Protein AF-A0A7S1PZ18-F1 (afdb_monomer)

Structure (mmCIF, N/CA/C/O backbone):
data_AF-A0A7S1PZ18-F1
#
_entry.id   AF-A0A7S1PZ18-F1
#
loop_
_atom_site.group_PDB
_atom_site.id
_atom_site.type_symbol
_atom_site.label_atom_id
_atom_site.label_alt_id
_atom_site.label_comp_id
_atom_site.label_asym_id
_atom_site.label_entity_id
_atom_site.label_seq_id
_atom_site.pdbx_PDB_ins_code
_atom_site.Cartn_x
_atom_site.Cartn_y
_atom_site.Cartn_z
_atom_site.occupancy
_atom_site.B_iso_or_equiv
_atom_site.auth_seq_id
_atom_site.auth_comp_id
_atom_site.auth_asym_id
_atom_site.auth_atom_id
_atom_site.pdbx_PDB_model_num
ATOM 1 N N . GLY A 1 1 ? 1.152 -1.687 2.410 1.00 63.41 1 GLY A N 1
ATOM 2 C CA . GLY A 1 1 ? 1.480 -0.937 1.179 1.00 63.41 1 GLY A CA 1
ATOM 3 C C . GLY A 1 1 ? 2.962 -0.607 1.033 1.00 63.41 1 GLY A C 1
ATOM 4 O O . GLY A 1 1 ? 3.518 -0.802 -0.044 1.00 63.41 1 GLY A O 1
ATOM 5 N N . ALA A 1 2 ? 3.632 -0.135 2.093 1.00 71.19 2 ALA A N 1
ATOM 6 C CA . ALA A 1 2 ? 5.008 0.388 2.038 1.00 71.19 2 ALA A CA 1
ATOM 7 C C . ALA A 1 2 ? 6.060 -0.561 1.424 1.00 71.19 2 ALA A C 1
ATOM 9 O O . ALA A 1 2 ? 6.998 -0.109 0.772 1.00 71.19 2 ALA A O 1
ATOM 10 N N . GLY A 1 3 ? 5.902 -1.882 1.577 1.00 82.25 3 GLY A N 1
ATOM 11 C CA . GLY A 1 3 ? 6.829 -2.852 0.985 1.00 82.25 3 GLY A CA 1
ATOM 12 C C . GLY A 1 3 ? 6.871 -2.816 -0.549 1.00 82.25 3 GLY A C 1
ATOM 13 O O . GLY A 1 3 ? 7.947 -2.917 -1.129 1.00 82.25 3 GLY A O 1
ATOM 14 N N . LEU A 1 4 ? 5.731 -2.577 -1.209 1.00 90.50 4 LEU A N 1
ATOM 15 C CA . LEU A 1 4 ? 5.663 -2.462 -2.673 1.00 90.50 4 LEU A CA 1
ATOM 16 C C . LEU A 1 4 ? 6.394 -1.215 -3.187 1.00 90.50 4 LEU A C 1
ATOM 18 O O . LEU A 1 4 ? 6.998 -1.245 -4.260 1.00 90.50 4 LEU A O 1
ATOM 22 N N . TYR A 1 5 ? 6.375 -0.140 -2.398 1.00 92.00 5 TYR A N 1
ATOM 23 C CA . TYR A 1 5 ? 7.090 1.111 -2.660 1.00 92.00 5 TYR A CA 1
ATOM 24 C C . TYR A 1 5 ? 8.559 1.072 -2.201 1.00 92.00 5 TYR A C 1
ATOM 26 O O . TYR A 1 5 ? 9.186 2.117 -2.054 1.00 92.00 5 TYR A O 1
ATOM 34 N N . GLY A 1 6 ? 9.117 -0.115 -1.948 1.00 89.88 6 GLY A N 1
ATOM 35 C CA . GLY A 1 6 ? 10.520 -0.262 -1.564 1.00 89.88 6 GLY A CA 1
ATOM 36 C C . GLY A 1 6 ? 10.842 0.266 -0.167 1.00 89.88 6 GLY A C 1
ATOM 37 O O . GLY A 1 6 ? 11.969 0.659 0.098 1.00 89.88 6 GLY A O 1
ATOM 38 N N . GLY A 1 7 ? 9.854 0.302 0.732 1.00 89.44 7 GLY A N 1
ATOM 39 C CA . GLY A 1 7 ? 10.031 0.809 2.094 1.00 89.44 7 GLY A CA 1
ATOM 40 C C . GLY A 1 7 ? 10.006 2.335 2.209 1.00 89.44 7 GLY A C 1
ATOM 41 O O . GLY A 1 7 ? 10.416 2.860 3.239 1.00 89.44 7 GLY A O 1
ATOM 42 N N . ALA A 1 8 ? 9.528 3.049 1.184 1.00 90.12 8 ALA A N 1
ATOM 43 C CA . ALA A 1 8 ? 9.380 4.501 1.232 1.00 90.12 8 ALA A CA 1
ATOM 44 C C . ALA A 1 8 ? 8.500 4.941 2.417 1.00 90.12 8 ALA A C 1
ATOM 46 O O . ALA A 1 8 ? 7.387 4.441 2.584 1.00 90.12 8 ALA A O 1
ATOM 47 N N . SER A 1 9 ? 8.983 5.905 3.206 1.00 88.38 9 SER A N 1
ATOM 48 C CA . SER A 1 9 ? 8.221 6.517 4.305 1.00 88.38 9 SER A CA 1
ATOM 49 C C . SER A 1 9 ? 7.219 7.569 3.826 1.00 88.38 9 SER A C 1
ATOM 51 O O . SER A 1 9 ? 6.257 7.862 4.529 1.00 88.38 9 SER A O 1
ATOM 53 N N . ARG A 1 10 ? 7.432 8.131 2.629 1.00 90.50 10 ARG A N 1
ATOM 54 C CA . ARG A 1 10 ? 6.559 9.126 2.003 1.00 90.50 10 ARG A CA 1
ATOM 55 C C . ARG A 1 10 ? 6.499 8.909 0.498 1.00 90.50 10 ARG A C 1
ATOM 57 O O . ARG A 1 10 ? 7.524 8.675 -0.143 1.00 90.50 10 ARG A O 1
ATOM 64 N N . VAL A 1 11 ? 5.296 9.013 -0.055 1.00 91.75 11 VAL A N 1
ATOM 65 C CA . VAL A 1 11 ? 5.029 8.886 -1.490 1.00 91.75 11 VAL A CA 1
ATOM 66 C C . VAL A 1 11 ? 4.078 9.989 -1.942 1.00 91.75 11 VAL A 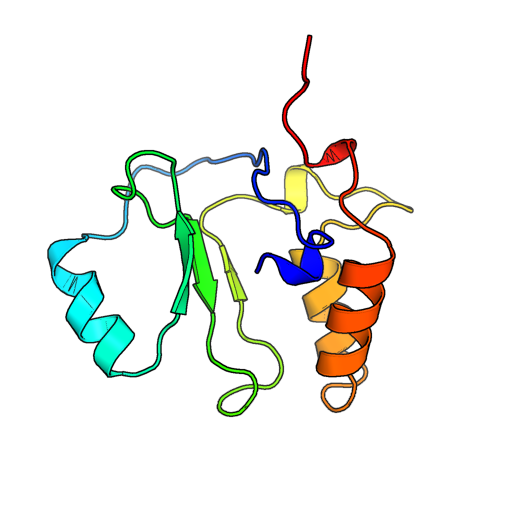C 1
ATOM 68 O O . VAL A 1 11 ? 3.300 10.508 -1.148 1.00 91.75 11 VAL A O 1
ATOM 71 N N . MET A 1 12 ? 4.157 10.353 -3.217 1.00 92.00 12 MET A N 1
ATOM 72 C CA . MET A 1 12 ? 3.286 11.340 -3.851 1.00 92.00 12 MET A CA 1
ATOM 73 C C . MET A 1 12 ? 2.392 10.641 -4.868 1.00 92.00 12 MET A C 1
ATOM 75 O O . MET A 1 12 ? 2.896 10.116 -5.861 1.00 92.00 12 MET A O 1
ATOM 79 N N . GLU A 1 13 ? 1.080 10.674 -4.670 1.00 94.06 13 GLU A N 1
ATOM 80 C CA . GLU 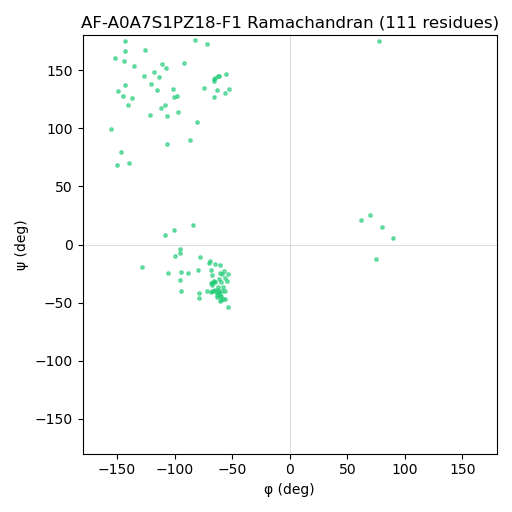A 1 13 ? 0.099 10.063 -5.571 1.00 94.06 13 GLU A CA 1
ATOM 81 C C . GLU A 1 13 ? -0.957 11.080 -6.026 1.00 94.06 13 GLU A C 1
ATOM 83 O O . GLU A 1 13 ? -1.025 12.205 -5.529 1.00 94.06 13 GLU A O 1
ATOM 88 N N . ARG A 1 14 ? -1.748 10.723 -7.046 1.00 94.88 14 ARG A N 1
ATOM 89 C CA . ARG A 1 14 ? -2.797 11.600 -7.592 1.00 94.88 14 ARG A CA 1
ATOM 90 C C . ARG A 1 14 ? -4.163 11.195 -7.057 1.00 94.88 14 ARG A C 1
ATOM 92 O O . ARG A 1 14 ? -4.575 10.055 -7.227 1.00 94.88 14 ARG A O 1
ATOM 99 N N . HIS A 1 15 ? -4.891 12.152 -6.495 1.00 94.88 15 HIS A N 1
ATOM 100 C CA . HIS A 1 15 ? -6.219 11.938 -5.921 1.00 94.88 15 HIS A CA 1
ATOM 101 C C . HIS A 1 15 ? -7.265 12.684 -6.748 1.00 94.88 15 HIS A C 1
ATOM 103 O O . HIS A 1 15 ? -7.006 13.775 -7.262 1.00 94.88 15 HIS A O 1
ATOM 109 N N . ARG A 1 16 ? -8.451 12.094 -6.890 1.00 95.75 16 ARG A N 1
ATOM 110 C CA . ARG A 1 16 ? -9.607 12.752 -7.505 1.00 95.75 16 ARG A CA 1
ATOM 111 C C . ARG A 1 16 ? -10.898 12.214 -6.900 1.00 95.75 16 ARG A C 1
ATOM 113 O O . ARG A 1 16 ? -11.688 11.536 -7.547 1.00 95.75 16 ARG A O 1
ATOM 120 N N . HIS A 1 17 ? -11.109 12.541 -5.637 1.00 95.12 17 HIS A N 1
ATOM 121 C CA . HIS A 1 17 ? -12.293 12.162 -4.877 1.00 95.12 17 HIS A CA 1
ATOM 122 C C . HIS A 1 17 ? -12.681 13.311 -3.931 1.00 95.12 17 HIS A C 1
ATOM 124 O O . HIS A 1 17 ? -12.024 14.352 -3.907 1.00 95.12 17 HIS A O 1
ATOM 130 N N . ARG A 1 18 ? -13.809 13.164 -3.230 1.00 95.88 18 ARG A N 1
ATOM 131 C CA . ARG A 1 18 ? -14.321 14.157 -2.265 1.00 95.88 18 ARG A CA 1
ATOM 132 C C . ARG A 1 18 ? -14.643 13.548 -0.900 1.00 95.88 18 ARG A C 1
ATOM 134 O O . ARG A 1 18 ? -14.796 14.281 0.070 1.00 95.88 18 ARG A O 1
ATOM 141 N N . TYR A 1 19 ? -14.808 12.229 -0.847 1.00 95.50 19 TYR A N 1
ATOM 142 C CA . TYR A 1 19 ? -15.190 11.521 0.364 1.00 95.50 19 TYR A CA 1
ATOM 143 C C . TYR A 1 19 ? -13.968 10.878 0.993 1.00 95.50 19 TYR A C 1
ATOM 145 O O . TYR A 1 19 ? -13.205 10.189 0.318 1.00 95.50 19 TYR A O 1
ATOM 153 N N . GLU A 1 20 ? -13.859 11.065 2.301 1.00 95.31 20 GLU A N 1
ATOM 154 C CA . GLU A 1 20 ? -12.795 10.518 3.127 1.00 95.31 20 GLU A CA 1
ATOM 155 C C . GLU A 1 20 ? -13.342 9.439 4.061 1.00 95.31 20 GLU A C 1
ATOM 157 O O . GLU A 1 20 ? -14.528 9.430 4.414 1.00 95.31 20 GLU A O 1
ATOM 162 N N . PHE A 1 21 ? -12.466 8.530 4.490 1.00 95.31 21 PHE A N 1
ATOM 163 C CA . PHE A 1 21 ? -12.807 7.577 5.539 1.00 95.31 21 PHE A CA 1
ATOM 164 C C . PHE A 1 21 ? -13.104 8.315 6.851 1.00 95.31 21 PHE A C 1
ATOM 166 O O . PHE A 1 21 ? -12.341 9.170 7.293 1.00 95.31 21 PHE A O 1
ATOM 173 N N . ASN A 1 22 ? -14.202 7.957 7.518 1.00 95.69 22 ASN A N 1
ATOM 174 C CA . ASN A 1 22 ? -14.533 8.538 8.814 1.00 95.69 22 ASN A CA 1
ATOM 175 C C . ASN A 1 22 ? -13.730 7.850 9.929 1.00 95.69 22 ASN A C 1
ATOM 177 O O . ASN A 1 22 ? -14.063 6.742 10.356 1.00 95.69 22 ASN A O 1
ATOM 181 N N . VAL A 1 23 ? -12.713 8.554 10.435 1.00 93.19 23 VAL A N 1
ATOM 182 C CA . VAL A 1 23 ? -11.757 8.082 11.454 1.00 93.19 23 VAL A CA 1
ATOM 183 C C . VAL A 1 23 ? -12.430 7.544 12.720 1.00 93.19 23 VAL A C 1
ATOM 185 O O . VAL A 1 23 ? -11.886 6.642 13.350 1.00 93.19 23 VAL A O 1
ATOM 188 N N . LYS A 1 24 ? -13.653 7.984 13.052 1.00 95.69 24 LYS A N 1
ATOM 189 C CA . LYS A 1 24 ? -14.421 7.444 14.193 1.00 95.69 24 LYS A CA 1
ATOM 190 C C . LYS A 1 24 ? -14.657 5.933 14.106 1.00 95.69 24 LYS A C 1
ATOM 192 O O . LYS A 1 24 ? -14.904 5.299 15.124 1.00 95.69 24 LYS A O 1
ATOM 197 N N . TYR A 1 25 ? -14.607 5.354 12.907 1.00 95.94 25 TYR A N 1
ATOM 198 C CA . TYR A 1 25 ? -14.767 3.916 12.704 1.00 95.94 25 TYR A CA 1
ATOM 199 C C . TYR A 1 25 ? -13.441 3.156 12.623 1.00 95.94 25 TYR A C 1
ATOM 201 O O . TYR A 1 25 ? -13.477 1.932 12.543 1.00 95.94 25 TYR A O 1
ATOM 209 N N . LYS A 1 26 ? -12.287 3.833 12.654 1.00 94.62 26 LYS A N 1
ATOM 210 C CA . LYS A 1 26 ? -10.970 3.216 12.438 1.00 94.62 26 LYS A CA 1
ATOM 211 C C . LYS A 1 26 ? -10.730 2.029 13.370 1.00 94.62 26 LYS A C 1
ATOM 213 O O . LYS A 1 26 ? -10.524 0.918 12.890 1.00 94.62 26 LYS A O 1
ATOM 218 N N . GLU A 1 27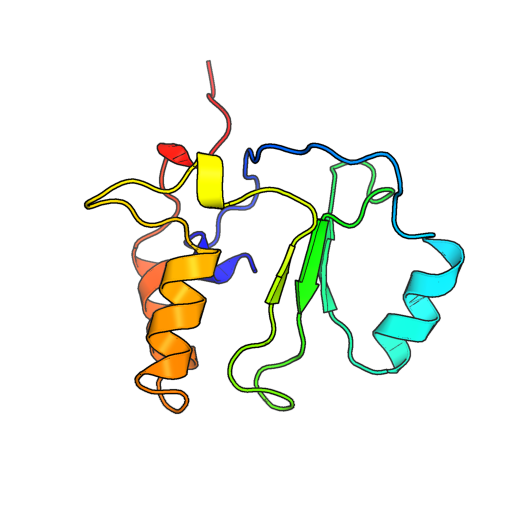 ? -10.878 2.240 14.675 1.00 95.94 27 GLU A N 1
ATOM 219 C CA . GLU A 1 27 ? -10.643 1.205 15.691 1.00 95.94 27 GLU A CA 1
ATOM 220 C C . GLU A 1 27 ? -11.528 -0.031 15.481 1.00 95.94 27 GLU A C 1
ATOM 222 O O . GLU A 1 27 ? -11.081 -1.163 15.641 1.00 95.94 27 GLU A O 1
ATOM 227 N N . ARG A 1 28 ? -12.779 0.157 15.040 1.00 97.69 28 ARG A N 1
ATOM 228 C CA . ARG A 1 28 ? -13.698 -0.955 14.748 1.00 97.69 28 ARG A CA 1
ATOM 229 C C . ARG A 1 28 ? -13.239 -1.793 13.551 1.00 97.69 28 ARG A C 1
ATOM 231 O O . ARG A 1 28 ? -13.530 -2.987 13.507 1.00 97.69 28 ARG A O 1
ATOM 238 N N . PHE A 1 29 ? -12.589 -1.175 12.568 1.00 96.56 29 PHE A N 1
ATOM 239 C CA . PHE A 1 29 ? -12.044 -1.863 11.397 1.00 96.56 29 PHE A CA 1
ATOM 240 C C . PHE A 1 29 ? -10.718 -2.555 11.741 1.00 96.56 29 PHE A C 1
ATOM 242 O O . PHE A 1 29 ? -10.530 -3.716 11.378 1.00 96.56 29 PHE A O 1
ATOM 249 N N . GLU A 1 30 ? -9.850 -1.896 12.511 1.00 95.94 30 GLU A N 1
ATOM 250 C CA . GLU A 1 30 ? -8.589 -2.470 13.003 1.00 95.94 30 GLU A CA 1
ATOM 251 C C . GLU A 1 30 ? -8.825 -3.673 13.921 1.00 95.94 30 GLU A C 1
ATOM 253 O O . GLU A 1 30 ? -8.189 -4.710 13.751 1.00 95.94 30 GLU A O 1
ATOM 258 N N . ALA A 1 31 ? -9.823 -3.606 14.809 1.00 97.06 31 ALA A N 1
ATOM 259 C CA . ALA A 1 31 ? -10.228 -4.729 15.660 1.00 97.06 31 ALA A CA 1
ATOM 260 C C . ALA A 1 31 ? -10.701 -5.964 14.868 1.00 97.06 31 ALA A C 1
ATOM 262 O O . ALA A 1 31 ? -10.766 -7.062 15.414 1.00 97.06 31 ALA A O 1
ATOM 263 N N . LYS A 1 32 ? -11.037 -5.798 13.582 1.00 96.00 32 LYS A N 1
ATOM 264 C CA . LYS A 1 32 ? -11.394 -6.884 12.658 1.00 96.00 32 LYS A CA 1
ATOM 265 C C . LYS A 1 32 ? -10.249 -7.285 11.723 1.00 96.00 32 LYS A C 1
ATOM 267 O O . LYS A 1 32 ? -10.486 -8.000 10.755 1.00 96.00 32 LYS A O 1
ATOM 272 N N . GLY A 1 33 ? -9.031 -6.822 11.994 1.00 95.12 33 GLY A N 1
ATOM 273 C CA . GLY A 1 33 ? -7.826 -7.188 11.253 1.00 95.12 33 GLY A CA 1
ATOM 274 C C . GLY A 1 33 ? -7.511 -6.301 10.050 1.00 95.12 33 GLY A C 1
ATOM 275 O O . GLY A 1 33 ? -6.566 -6.602 9.327 1.00 95.12 33 GLY A O 1
ATOM 276 N N . MET A 1 34 ? -8.249 -5.212 9.809 1.00 96.12 34 MET A N 1
ATOM 277 C CA . MET A 1 34 ? -7.895 -4.285 8.732 1.00 96.12 34 MET A CA 1
ATOM 278 C C . MET A 1 34 ? -6.694 -3.427 9.115 1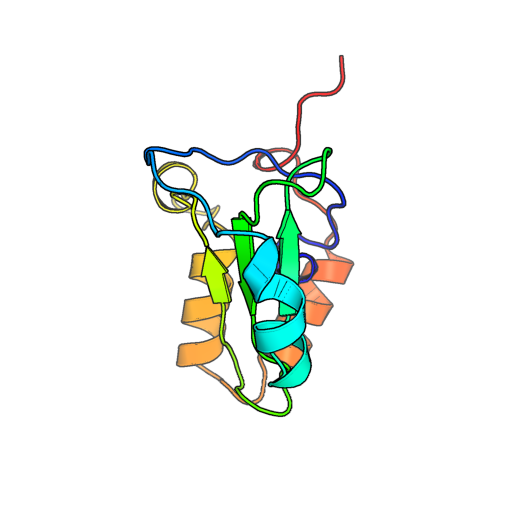.00 96.12 34 MET A C 1
ATOM 280 O O . MET A 1 34 ? -6.655 -2.860 10.202 1.00 96.12 34 MET A O 1
ATOM 284 N N . VAL A 1 35 ? -5.739 -3.281 8.202 1.00 95.06 35 VAL A N 1
ATOM 285 C CA . VAL A 1 35 ? -4.526 -2.495 8.429 1.00 95.06 35 VAL A CA 1
ATOM 286 C C . VAL A 1 35 ? -4.584 -1.207 7.616 1.00 95.06 35 VAL A C 1
ATOM 288 O O . VAL A 1 35 ? -4.618 -1.239 6.387 1.00 95.06 35 VAL A O 1
ATOM 291 N N . PHE A 1 36 ? -4.533 -0.063 8.294 1.00 94.38 36 PHE A N 1
ATOM 292 C CA . PHE A 1 36 ? -4.385 1.255 7.672 1.00 94.38 36 PHE A CA 1
ATOM 293 C C . PHE A 1 36 ? -2.897 1.557 7.460 1.00 94.38 36 PHE A C 1
ATOM 295 O O . PHE A 1 36 ? -2.220 2.083 8.340 1.00 94.38 36 PHE A O 1
ATOM 302 N N . SER A 1 37 ? -2.366 1.163 6.300 1.00 92.25 37 SER A N 1
ATOM 303 C CA . SER A 1 37 ? -0.918 1.177 6.021 1.00 92.25 37 SER A CA 1
ATOM 304 C C . SER A 1 37 ? -0.413 2.431 5.303 1.00 92.25 37 SER A C 1
ATOM 306 O O . SER A 1 37 ? 0.796 2.592 5.131 1.00 92.25 37 SER A O 1
ATOM 308 N N . GLY A 1 38 ? -1.322 3.305 4.872 1.00 91.81 38 GLY A N 1
ATOM 309 C CA . GLY A 1 38 ? -1.014 4.585 4.246 1.00 91.81 38 GLY A CA 1
ATOM 310 C C . GLY A 1 38 ? -2.051 5.616 4.658 1.00 91.81 38 GLY A C 1
ATOM 311 O O . GLY A 1 38 ? -3.253 5.371 4.563 1.00 91.81 38 GLY A O 1
ATOM 312 N N . GLN A 1 39 ? -1.570 6.744 5.153 1.00 92.19 39 GLN A N 1
ATOM 313 C CA . GLN A 1 39 ? -2.368 7.835 5.690 1.00 92.19 39 GLN A CA 1
ATOM 314 C C . GLN A 1 39 ? -1.598 9.139 5.498 1.00 92.19 39 GLN A C 1
ATOM 316 O O . GLN A 1 39 ? -0.372 9.116 5.331 1.00 92.19 39 GLN A O 1
ATOM 321 N N . ASP A 1 40 ? -2.306 10.257 5.548 1.00 88.81 40 ASP A N 1
ATOM 322 C CA . ASP A 1 40 ? -1.679 11.567 5.471 1.00 88.81 40 ASP A CA 1
ATOM 323 C C . ASP A 1 40 ? -0.897 11.922 6.748 1.00 88.81 40 ASP A C 1
ATOM 325 O O . ASP A 1 40 ? -0.907 11.208 7.756 1.00 88.81 40 ASP A O 1
ATOM 329 N N . GLU A 1 41 ? -0.171 13.040 6.699 1.00 85.25 41 GLU A N 1
ATOM 330 C CA . GLU A 1 41 ? 0.704 13.477 7.794 1.00 85.25 41 GLU A CA 1
ATOM 331 C C . GLU A 1 41 ? -0.067 13.816 9.075 1.00 85.25 41 GLU A C 1
ATOM 333 O O . GLU A 1 41 ? 0.437 13.565 10.172 1.00 85.25 41 GLU A O 1
ATOM 338 N N . SER A 1 42 ? -1.298 14.330 8.950 1.00 86.25 42 SER A N 1
ATOM 339 C CA . SER A 1 42 ? -2.177 14.596 10.095 1.00 86.25 42 SER A CA 1
ATOM 340 C C . SER A 1 42 ? -2.846 13.333 10.642 1.00 86.25 42 SER A C 1
ATOM 342 O O . SER A 1 42 ? -3.381 13.365 11.750 1.00 86.25 42 SER A O 1
ATOM 344 N N . LYS A 1 43 ? -2.763 12.200 9.927 1.00 83.31 43 LYS A N 1
ATOM 345 C CA . LYS A 1 43 ? -3.445 10.931 10.235 1.00 83.31 43 LYS A CA 1
ATOM 346 C C . LYS A 1 43 ? -4.971 11.044 10.223 1.00 83.31 43 LYS A C 1
ATOM 348 O O . LYS A 1 43 ? -5.656 10.217 10.830 1.00 83.31 43 LYS A O 1
ATOM 353 N N . GLU A 1 44 ? -5.503 12.052 9.546 1.00 86.12 44 GLU A N 1
ATOM 354 C CA . GLU A 1 44 ? -6.939 12.300 9.429 1.00 86.12 44 GLU A CA 1
ATOM 355 C C . GLU A 1 44 ? -7.515 11.676 8.159 1.00 86.12 44 GLU A C 1
ATOM 357 O O . GLU A 1 44 ? -8.706 11.364 8.115 1.00 86.12 44 GLU A O 1
ATOM 362 N N . ARG A 1 45 ? -6.676 11.442 7.143 1.00 90.19 45 ARG A N 1
ATOM 363 C CA . ARG A 1 45 ? -7.062 10.787 5.892 1.00 90.19 45 ARG A CA 1
ATOM 364 C C . ARG A 1 45 ? -6.337 9.466 5.733 1.00 90.19 45 ARG A C 1
ATOM 366 O O . ARG A 1 45 ? -5.133 9.357 5.950 1.00 90.19 45 ARG A O 1
ATOM 373 N N . MET A 1 46 ? -7.110 8.453 5.369 1.00 94.31 46 MET A N 1
ATOM 374 C CA . MET A 1 46 ? -6.645 7.086 5.189 1.00 94.31 46 MET A CA 1
ATOM 375 C C . MET A 1 46 ? -6.604 6.782 3.696 1.00 94.31 46 MET A C 1
ATOM 377 O O . MET A 1 46 ? -7.650 6.647 3.064 1.00 94.31 46 MET A O 1
ATOM 381 N N . ASP A 1 47 ? -5.401 6.648 3.150 1.00 93.88 47 ASP A N 1
ATOM 382 C CA . ASP A 1 47 ? -5.188 6.487 1.712 1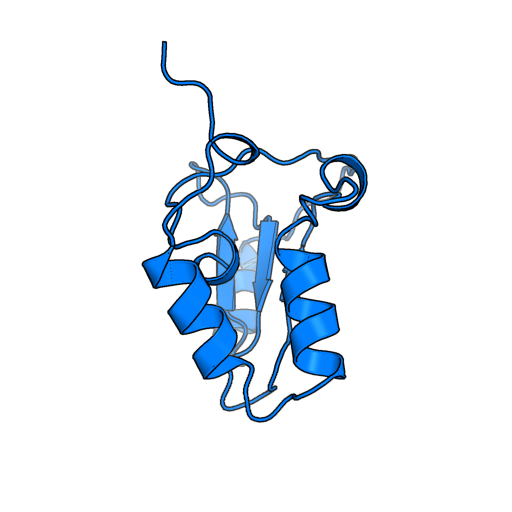.00 93.88 47 ASP A CA 1
ATOM 383 C C . ASP A 1 47 ? -5.059 5.026 1.291 1.00 93.88 47 ASP A C 1
ATOM 385 O O . ASP A 1 47 ? -5.382 4.679 0.154 1.00 93.88 47 ASP A O 1
ATOM 389 N N . VAL A 1 48 ? -4.544 4.170 2.179 1.00 95.50 48 VAL A N 1
ATOM 390 C CA . VAL A 1 48 ? -4.240 2.771 1.866 1.00 95.50 48 VAL A CA 1
ATOM 391 C C . VAL A 1 48 ? -4.691 1.858 2.992 1.00 95.50 48 VAL A C 1
ATOM 393 O O . VAL A 1 48 ? -4.249 1.991 4.137 1.00 95.50 48 VAL A O 1
ATOM 396 N N . ILE A 1 49 ? -5.488 0.859 2.626 1.00 95.81 49 ILE A N 1
ATOM 397 C CA . ILE A 1 49 ? -5.860 -0.252 3.499 1.00 95.81 49 ILE A CA 1
ATOM 398 C C . ILE A 1 49 ? -5.367 -1.579 2.931 1.00 95.81 49 ILE A C 1
ATOM 400 O O . ILE A 1 49 ? -5.291 -1.775 1.716 1.00 95.81 49 ILE A O 1
ATOM 404 N N . GLU A 1 50 ? -5.042 -2.499 3.826 1.00 95.81 50 GLU A N 1
ATOM 405 C CA . GLU A 1 50 ? -4.643 -3.860 3.492 1.00 95.81 50 GLU A CA 1
ATOM 406 C C . GLU A 1 50 ? -5.177 -4.874 4.508 1.00 95.81 50 GLU A C 1
ATOM 408 O O . GLU A 1 50 ? -5.654 -4.505 5.585 1.00 95.81 50 GLU A O 1
ATOM 413 N N . LEU A 1 51 ? -5.104 -6.154 4.147 1.00 95.25 51 LEU A N 1
ATOM 414 C CA . LEU A 1 51 ? -5.259 -7.259 5.091 1.00 95.25 51 LEU A CA 1
ATOM 415 C C . LEU A 1 51 ? -3.894 -7.919 5.329 1.00 95.25 51 LEU A C 1
ATOM 417 O O . LEU A 1 51 ? -3.041 -7.889 4.435 1.00 95.25 51 LEU A O 1
ATOM 421 N N . PRO A 1 52 ? -3.672 -8.528 6.506 1.00 92.00 52 PRO A N 1
ATOM 422 C CA . PRO A 1 52 ? -2.483 -9.327 6.761 1.00 92.00 52 PRO A CA 1
ATOM 423 C C . PRO A 1 52 ? -2.318 -10.445 5.725 1.00 92.00 52 PRO A C 1
ATOM 425 O O . PRO A 1 52 ? -3.297 -11.051 5.293 1.00 92.00 52 PRO A O 1
ATOM 428 N N . LEU A 1 53 ? -1.067 -10.778 5.389 1.00 88.44 53 LEU A N 1
ATOM 429 C CA . LEU A 1 53 ? -0.761 -11.871 4.451 1.00 88.44 53 LEU A CA 1
ATOM 430 C C . LEU A 1 53 ? -1.273 -13.238 4.931 1.00 88.44 53 LEU A C 1
ATOM 432 O O . LEU A 1 53 ? -1.509 -14.117 4.109 1.00 88.44 53 LEU A O 1
ATOM 436 N N . SER A 1 54 ? -1.447 -13.413 6.246 1.00 90.62 54 SER A N 1
ATOM 437 C CA . SER A 1 54 ? -2.056 -14.608 6.837 1.00 90.62 54 SER A CA 1
ATOM 438 C C . SER A 1 54 ? -3.546 -14.748 6.518 1.00 90.62 54 SER A C 1
ATOM 440 O O . SER A 1 54 ? -4.049 -15.864 6.514 1.00 90.62 54 SER A O 1
ATOM 442 N N . GLU A 1 55 ? -4.235 -13.636 6.250 1.00 93.88 55 GLU A N 1
ATOM 443 C CA . GLU A 1 55 ? -5.668 -13.603 5.935 1.00 93.88 55 GLU A CA 1
ATOM 444 C C . GLU A 1 55 ? -5.915 -13.623 4.424 1.00 93.88 55 GLU A C 1
ATOM 446 O O . GLU A 1 55 ? -6.836 -14.278 3.941 1.00 93.88 55 GLU A O 1
ATOM 451 N N . HIS A 1 56 ? -5.099 -12.895 3.654 1.00 92.94 56 HIS A N 1
ATOM 452 C CA . HIS A 1 56 ? -5.224 -12.836 2.202 1.00 92.94 56 HIS A CA 1
ATOM 453 C C . HIS A 1 56 ? -3.856 -12.617 1.535 1.00 92.94 56 HIS A C 1
ATOM 455 O O . HIS A 1 56 ? -3.144 -11.683 1.912 1.00 92.94 56 HIS A O 1
ATOM 461 N N . PRO A 1 57 ? -3.489 -13.394 0.493 1.00 90.88 57 PRO A N 1
ATOM 462 C CA . PRO A 1 57 ? -2.150 -13.338 -0.105 1.00 90.88 57 PRO A CA 1
ATOM 463 C C . PRO A 1 57 ? -1.815 -11.966 -0.701 1.00 90.88 57 PRO A C 1
ATOM 465 O O . PRO A 1 57 ? -0.655 -11.566 -0.725 1.00 90.88 57 PRO A O 1
ATOM 468 N N . PHE A 1 58 ? -2.823 -11.228 -1.174 1.00 95.12 58 PHE A N 1
ATOM 469 C CA . PHE A 1 58 ? -2.668 -9.845 -1.622 1.00 95.12 58 PHE A CA 1
ATOM 470 C C . PHE A 1 58 ? -3.990 -9.081 -1.535 1.00 95.12 58 PHE A C 1
ATOM 472 O O . PHE A 1 58 ? -4.854 -9.237 -2.394 1.00 95.12 58 PHE A O 1
ATOM 479 N N . TYR A 1 59 ? -4.188 -8.293 -0.480 1.00 95.75 59 TYR A N 1
ATOM 480 C CA . TYR A 1 59 ? -5.327 -7.381 -0.366 1.00 95.75 59 TYR A CA 1
ATOM 481 C C . TYR A 1 59 ? -4.799 -5.964 -0.189 1.00 95.75 59 TYR A C 1
ATOM 483 O O . TYR A 1 59 ? -4.204 -5.647 0.837 1.00 95.75 59 TYR A O 1
ATOM 491 N N . LEU A 1 60 ? -5.005 -5.122 -1.194 1.00 95.56 60 LEU A N 1
ATOM 492 C CA . LEU A 1 60 ? -4.566 -3.735 -1.192 1.00 95.56 60 LEU A CA 1
ATOM 493 C C . LEU A 1 60 ? -5.662 -2.891 -1.828 1.00 95.56 60 LEU A C 1
ATOM 495 O O . LEU A 1 60 ? -5.990 -3.092 -2.997 1.00 95.56 60 LEU A O 1
ATOM 499 N N . ALA A 1 61 ? -6.197 -1.934 -1.079 1.00 95.81 61 ALA A N 1
ATOM 500 C CA . ALA A 1 61 ? -7.075 -0.913 -1.628 1.00 95.81 61 ALA A CA 1
ATOM 501 C C . ALA A 1 61 ? -6.470 0.466 -1.379 1.00 95.81 61 ALA A C 1
ATOM 503 O O . ALA A 1 61 ? -5.915 0.740 -0.313 1.00 95.81 61 ALA A O 1
ATOM 504 N N . VAL A 1 62 ? -6.563 1.313 -2.398 1.00 95.81 62 VAL A N 1
ATOM 505 C CA . VAL A 1 62 ? -5.990 2.657 -2.418 1.00 95.81 62 VAL A CA 1
ATOM 506 C C . VAL A 1 62 ? -7.076 3.664 -2.768 1.00 95.81 62 VAL A C 1
ATOM 508 O O . VAL A 1 62 ? -7.972 3.366 -3.556 1.00 95.81 62 VAL A O 1
ATOM 511 N N . GLN A 1 63 ? -6.996 4.853 -2.182 1.00 96.44 63 GLN A N 1
ATOM 512 C CA . GLN A 1 63 ? -7.920 5.952 -2.457 1.00 96.44 63 GLN A CA 1
ATOM 513 C C . GLN A 1 63 ? -7.457 6.819 -3.644 1.00 96.44 63 GLN A C 1
ATOM 515 O O . GLN A 1 63 ? -8.259 7.490 -4.292 1.00 96.44 63 GLN A O 1
ATOM 520 N N . PHE A 1 64 ? -6.153 6.817 -3.923 1.00 95.94 64 PHE A N 1
ATOM 521 C CA . PHE A 1 64 ? -5.542 7.501 -5.060 1.00 95.94 64 PHE A CA 1
ATOM 522 C C . PHE A 1 64 ? -5.641 6.693 -6.362 1.00 95.94 64 PHE A C 1
ATOM 524 O O . PHE A 1 64 ? -6.084 5.548 -6.379 1.00 95.94 64 PHE A O 1
ATOM 531 N N . HIS A 1 65 ? -5.174 7.297 -7.454 1.00 96.69 65 HIS A N 1
ATOM 532 C CA . HIS A 1 65 ? -5.184 6.752 -8.810 1.00 96.69 65 HIS A CA 1
ATOM 533 C C . HIS A 1 65 ? -3.777 6.307 -9.264 1.00 96.69 65 HIS A C 1
ATOM 535 O O . HIS A 1 65 ? -3.058 7.095 -9.902 1.00 96.69 65 HIS A O 1
ATOM 541 N N . PRO A 1 66 ? -3.345 5.064 -8.960 1.00 95.50 66 PRO A N 1
ATOM 542 C CA . PRO A 1 66 ? -2.026 4.554 -9.349 1.00 95.50 66 PRO A CA 1
ATOM 543 C C . PRO A 1 66 ? -1.839 4.422 -10.871 1.00 95.50 66 PRO A C 1
ATOM 545 O O . PRO A 1 66 ? -0.710 4.306 -11.359 1.00 95.50 66 PRO A O 1
ATOM 548 N N . GLU A 1 67 ? -2.922 4.432 -11.645 1.00 95.56 67 GLU A N 1
ATOM 549 C CA . GLU A 1 67 ? -2.940 4.342 -13.104 1.00 95.56 67 GLU A CA 1
ATOM 550 C C . GLU A 1 67 ? -2.346 5.556 -13.796 1.00 95.56 67 GLU A C 1
ATOM 552 O O . GLU A 1 67 ? -1.635 5.394 -14.784 1.00 95.56 67 GLU A O 1
ATOM 557 N N . TYR A 1 68 ? -2.520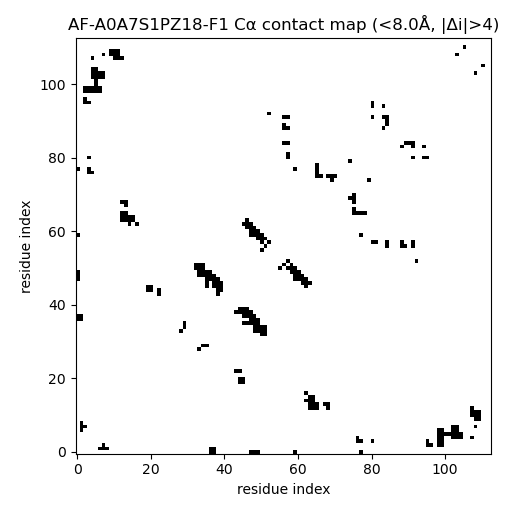 6.759 -13.250 1.00 94.75 68 TYR A N 1
ATOM 558 C CA . TYR A 1 68 ? -1.939 7.961 -13.856 1.00 94.75 68 TYR A CA 1
ATOM 559 C C . TYR A 1 68 ? -0.421 8.019 -13.745 1.00 94.75 68 TYR A C 1
ATOM 561 O O . TYR A 1 68 ? 0.232 8.841 -14.392 1.00 94.75 68 TYR A O 1
ATOM 569 N N . LYS A 1 69 ? 0.128 7.192 -12.864 1.00 92.38 69 LYS A N 1
ATOM 570 C CA . LYS A 1 69 ? 1.518 7.220 -12.461 1.00 92.38 69 LYS A CA 1
ATOM 571 C C . LYS A 1 69 ? 2.313 6.060 -13.075 1.00 92.38 69 LYS A C 1
ATOM 573 O O . LYS A 1 69 ? 3.508 6.230 -13.320 1.00 92.38 69 LYS A O 1
ATOM 578 N N . SER A 1 70 ? 1.636 4.963 -13.425 1.00 94.44 70 SER A N 1
ATOM 579 C CA . SER A 1 70 ? 2.166 3.789 -14.136 1.00 94.44 70 SER A CA 1
ATOM 580 C C . SER A 1 70 ? 2.605 4.093 -15.578 1.00 94.44 70 SER A C 1
ATOM 582 O O . SER A 1 70 ? 1.931 4.839 -16.288 1.00 94.44 70 SER A O 1
ATOM 584 N N . ARG A 1 71 ? 3.722 3.506 -16.036 1.00 92.81 71 ARG A N 1
ATOM 585 C CA . ARG A 1 71 ? 4.241 3.639 -17.414 1.00 92.81 71 ARG A CA 1
ATOM 586 C C . ARG A 1 71 ? 4.882 2.328 -17.897 1.00 92.81 71 ARG A C 1
ATOM 588 O O . ARG A 1 71 ? 5.315 1.531 -17.063 1.00 92.81 71 ARG A O 1
ATOM 595 N N . PRO A 1 72 ? 5.002 2.090 -19.217 1.00 93.00 72 PRO A N 1
ATOM 596 C CA . PRO A 1 72 ? 5.795 0.973 -19.734 1.00 93.00 72 PRO A CA 1
ATOM 597 C C . PRO A 1 72 ? 7.220 0.988 -19.159 1.00 93.00 72 PRO A C 1
ATOM 599 O O . PRO A 1 72 ? 7.842 2.044 -19.073 1.00 93.00 72 PRO A O 1
ATOM 602 N N . GLY A 1 73 ? 7.714 -0.168 -18.710 1.00 91.00 73 GLY A N 1
ATOM 603 C CA . GLY A 1 73 ? 9.021 -0.296 -18.044 1.00 91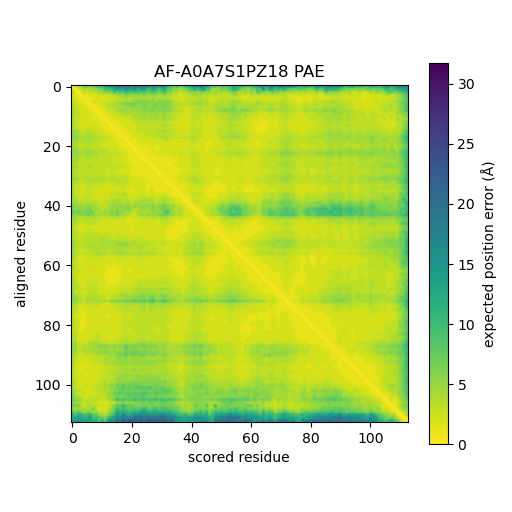.00 73 GLY A CA 1
ATOM 604 C C . GLY A 1 73 ? 9.074 0.208 -16.594 1.00 91.00 73 GLY A C 1
ATOM 605 O O . GLY A 1 73 ? 10.010 -0.126 -15.874 1.00 91.00 73 GLY A O 1
ATOM 606 N N . LEU A 1 74 ? 8.059 0.943 -16.129 1.00 90.69 74 LEU A N 1
ATOM 607 C CA . LEU A 1 74 ? 7.946 1.430 -14.754 1.00 90.69 74 LEU A CA 1
ATOM 608 C C . LEU A 1 74 ? 6.490 1.319 -14.260 1.00 90.69 74 LEU A C 1
ATOM 610 O O . LEU A 1 74 ? 5.795 2.331 -14.109 1.00 90.69 74 LEU A O 1
ATOM 614 N N . PRO A 1 75 ? 5.990 0.087 -14.036 1.00 94.38 75 PRO A N 1
ATOM 615 C CA . PRO A 1 75 ? 4.631 -0.115 -13.554 1.00 94.38 75 PRO A CA 1
ATOM 616 C C . PRO A 1 75 ? 4.478 0.448 -12.140 1.00 94.38 75 PRO A C 1
ATOM 618 O O . PRO A 1 75 ? 5.384 0.319 -11.306 1.00 94.38 75 PRO A O 1
ATOM 621 N N . SER A 1 76 ? 3.318 1.038 -11.848 1.00 94.81 76 SER A N 1
ATOM 622 C CA . SER A 1 76 ? 3.044 1.513 -10.493 1.00 94.81 76 SER A CA 1
ATOM 623 C C . SER A 1 76 ? 3.054 0.345 -9.491 1.00 94.81 76 SER A C 1
ATOM 625 O O . SER A 1 76 ? 2.662 -0.781 -9.833 1.00 94.81 76 SER A O 1
ATOM 627 N N . PRO A 1 77 ? 3.529 0.566 -8.251 1.00 95.12 77 PRO A N 1
ATOM 628 C CA . PRO A 1 77 ? 3.687 -0.513 -7.280 1.00 95.12 77 PRO A CA 1
ATOM 629 C C . PRO A 1 77 ? 2.410 -1.316 -6.979 1.00 95.12 77 PRO A C 1
ATOM 631 O O . PRO A 1 77 ? 2.528 -2.543 -6.924 1.00 95.12 77 PRO A O 1
ATOM 634 N N . PRO A 1 78 ? 1.207 -0.707 -6.862 1.00 95.31 78 PRO A N 1
ATOM 635 C CA . PRO A 1 78 ? -0.028 -1.465 -6.658 1.00 95.31 78 PRO A CA 1
ATOM 636 C C . PRO A 1 78 ? -0.319 -2.460 -7.787 1.00 95.31 78 PRO A C 1
ATOM 638 O O . PRO A 1 78 ? -0.623 -3.618 -7.509 1.00 95.31 78 PRO A O 1
ATOM 641 N N . PHE A 1 79 ? -0.152 -2.061 -9.055 1.00 95.69 79 PHE A N 1
ATOM 642 C CA . PHE A 1 79 ? -0.409 -2.956 -10.188 1.00 95.69 79 PHE A CA 1
ATOM 643 C C . PHE A 1 79 ? 0.635 -4.052 -10.329 1.00 95.69 79 PHE A C 1
ATOM 645 O O . PHE A 1 79 ? 0.279 -5.196 -10.599 1.00 95.69 79 PHE A O 1
ATOM 652 N N . HIS A 1 80 ? 1.915 -3.740 -10.120 1.00 94.44 80 HIS A N 1
ATOM 653 C CA . HIS A 1 80 ? 2.948 -4.772 -10.167 1.00 94.44 80 HIS A CA 1
ATOM 654 C C . HIS A 1 80 ? 2.721 -5.801 -9.048 1.00 94.44 80 HIS A C 1
ATOM 656 O O . HIS A 1 80 ? 2.766 -6.999 -9.310 1.00 94.44 80 HIS A O 1
ATOM 662 N N . GLY A 1 81 ? 2.398 -5.349 -7.831 1.00 94.81 81 GLY A N 1
ATOM 663 C CA . GLY A 1 81 ? 2.022 -6.243 -6.734 1.00 94.81 81 GLY A CA 1
ATOM 664 C C . GLY A 1 81 ? 0.817 -7.120 -7.077 1.00 94.81 81 GLY A C 1
ATOM 665 O O . GLY A 1 81 ? 0.885 -8.333 -6.902 1.00 94.81 81 GLY A O 1
ATOM 666 N N . PHE A 1 82 ? -0.240 -6.528 -7.639 1.00 95.88 82 PHE A N 1
ATOM 667 C CA . PHE A 1 82 ? -1.446 -7.254 -8.034 1.00 95.88 82 PHE A CA 1
ATOM 668 C C . PHE A 1 82 ? -1.164 -8.339 -9.081 1.00 95.88 82 PHE A C 1
ATOM 670 O O . PHE A 1 82 ? -1.564 -9.486 -8.900 1.00 95.88 82 PHE A O 1
ATOM 677 N N . VAL A 1 83 ? -0.427 -8.014 -10.148 1.00 95.75 83 VAL A N 1
ATOM 678 C CA . VAL A 1 83 ? -0.076 -8.986 -11.198 1.00 95.75 83 VAL A CA 1
ATOM 679 C C . VAL A 1 83 ? 0.851 -10.079 -10.661 1.00 95.75 83 VAL A C 1
ATOM 681 O O . VAL A 1 83 ? 0.662 -11.250 -10.988 1.00 95.75 83 VAL A O 1
ATOM 684 N N . ALA A 1 84 ? 1.822 -9.730 -9.810 1.00 94.50 84 ALA A N 1
ATOM 685 C CA . ALA A 1 84 ? 2.693 -10.712 -9.166 1.00 94.50 84 ALA A CA 1
ATOM 686 C C . ALA A 1 84 ? 1.884 -11.699 -8.309 1.00 94.50 84 ALA A C 1
ATOM 688 O O . ALA A 1 84 ? 2.085 -12.909 -8.414 1.00 94.50 84 ALA A O 1
ATOM 689 N N . ALA A 1 85 ? 0.923 -11.192 -7.533 1.00 95.88 85 ALA A N 1
ATOM 690 C CA . ALA A 1 85 ? 0.038 -12.005 -6.709 1.00 95.88 85 ALA A CA 1
ATOM 691 C C . ALA A 1 85 ? -0.921 -12.877 -7.519 1.00 95.88 85 ALA A C 1
ATOM 693 O O . ALA A 1 85 ? -1.125 -14.035 -7.173 1.00 95.88 85 ALA A O 1
ATOM 694 N N . ALA A 1 86 ? -1.471 -12.353 -8.615 1.00 96.62 86 ALA A N 1
ATOM 695 C CA . ALA A 1 86 ? -2.311 -13.128 -9.521 1.00 96.62 86 ALA A CA 1
ATOM 696 C C . ALA A 1 86 ? -1.523 -14.245 -10.226 1.00 96.62 86 ALA A C 1
ATOM 698 O O . ALA A 1 86 ? -2.081 -15.295 -10.529 1.00 96.62 86 ALA A O 1
ATOM 699 N N . SER A 1 87 ? -0.230 -14.027 -10.488 1.00 96.69 87 SER A N 1
ATOM 700 C CA . SER A 1 87 ? 0.623 -15.019 -11.144 1.00 96.69 87 SER A CA 1
ATOM 701 C C . SER A 1 87 ? 1.091 -16.126 -10.200 1.00 96.69 87 SER A C 1
ATOM 703 O O . SER A 1 87 ? 1.083 -17.290 -10.597 1.00 96.69 87 SER A O 1
ATOM 705 N N . LYS A 1 88 ? 1.556 -15.767 -8.994 1.00 95.19 88 LYS A N 1
ATOM 706 C CA . LYS A 1 88 ? 2.137 -16.686 -7.999 1.00 95.19 88 LYS A CA 1
ATOM 707 C C . LYS A 1 88 ? 1.809 -16.208 -6.579 1.00 95.19 88 LYS A C 1
ATOM 709 O O . LYS A 1 88 ? 2.658 -15.570 -5.944 1.00 95.19 88 LYS A O 1
ATOM 714 N N . PRO A 1 89 ? 0.590 -16.463 -6.078 1.00 91.44 89 PRO A N 1
ATOM 715 C CA . PRO A 1 89 ? 0.145 -15.955 -4.780 1.00 91.44 89 PRO A CA 1
ATOM 716 C C . PRO A 1 89 ? 1.034 -16.427 -3.621 1.00 91.44 89 PRO A C 1
ATOM 718 O O . PRO A 1 89 ? 1.272 -15.673 -2.680 1.00 91.44 89 PRO A O 1
ATOM 721 N N . GLU A 1 90 ? 1.610 -17.625 -3.714 1.00 92.88 90 GLU A N 1
ATOM 722 C CA . GLU A 1 90 ? 2.520 -18.197 -2.719 1.00 92.88 90 GLU A CA 1
ATOM 723 C C . GLU A 1 90 ? 3.881 -17.486 -2.635 1.00 92.88 90 GLU A C 1
ATOM 725 O O . GLU A 1 90 ? 4.606 -17.675 -1.664 1.00 92.88 90 GLU A O 1
ATOM 730 N N . LYS A 1 91 ? 4.231 -16.652 -3.626 1.00 93.44 91 LYS A N 1
ATOM 731 C CA . LYS A 1 91 ? 5.508 -15.915 -3.689 1.00 93.44 91 LYS A CA 1
ATOM 732 C C . LYS A 1 91 ? 5.372 -14.414 -3.448 1.00 93.44 91 LYS A C 1
ATOM 734 O O . LYS A 1 91 ? 6.334 -13.668 -3.639 1.00 93.44 91 LYS A O 1
ATOM 739 N N . VAL A 1 92 ? 4.193 -13.940 -3.042 1.00 93.06 92 VAL A N 1
ATOM 740 C CA . VAL A 1 92 ? 3.958 -12.503 -2.821 1.00 93.06 92 VAL A CA 1
ATOM 741 C C . VAL A 1 92 ? 4.848 -11.955 -1.710 1.00 93.06 92 VAL A C 1
ATOM 743 O O . VAL A 1 92 ? 5.391 -10.859 -1.854 1.00 93.06 92 VAL A O 1
ATOM 746 N N . SER A 1 93 ? 5.056 -12.717 -0.633 1.00 91.62 93 SER A N 1
ATOM 747 C CA . SER A 1 93 ? 5.964 -12.339 0.456 1.00 91.62 93 SER A CA 1
ATOM 748 C C . SER A 1 93 ? 7.374 -12.054 -0.056 1.00 91.62 93 SER A C 1
ATOM 750 O O . SER A 1 93 ? 7.950 -11.011 0.258 1.00 91.62 93 SER A O 1
ATOM 752 N N . ASP A 1 94 ? 7.892 -12.942 -0.901 1.00 94.00 94 ASP A N 1
AT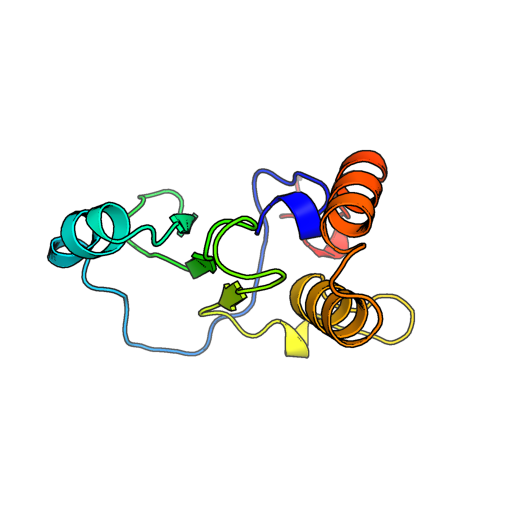OM 753 C CA . ASP A 1 94 ? 9.239 -12.858 -1.461 1.00 94.00 94 ASP A CA 1
ATOM 754 C C . ASP A 1 94 ? 9.346 -11.681 -2.428 1.00 94.00 94 ASP A C 1
ATOM 756 O O . ASP A 1 94 ? 10.315 -10.924 -2.395 1.00 94.00 94 ASP A O 1
ATOM 760 N N . PHE A 1 95 ? 8.314 -11.470 -3.250 1.00 93.12 95 PHE A N 1
ATOM 761 C CA . PHE A 1 95 ? 8.229 -10.320 -4.145 1.00 93.12 95 PHE A CA 1
ATOM 762 C C . PHE A 1 95 ? 8.271 -8.994 -3.372 1.00 93.12 95 PHE A C 1
ATOM 764 O O . PHE A 1 95 ? 9.040 -8.092 -3.712 1.00 93.12 95 PHE A O 1
ATOM 771 N N . VAL A 1 96 ? 7.477 -8.869 -2.305 1.00 91.25 96 VAL A N 1
ATOM 772 C CA . VAL A 1 96 ? 7.456 -7.671 -1.454 1.00 91.25 96 VAL A CA 1
ATOM 773 C C . VAL A 1 96 ? 8.799 -7.480 -0.740 1.00 91.25 96 VAL A C 1
ATOM 775 O O . VAL A 1 96 ? 9.284 -6.351 -0.641 1.00 91.25 96 VAL A O 1
ATOM 778 N N . ALA A 1 97 ? 9.430 -8.560 -0.275 1.00 91.94 97 ALA A N 1
ATOM 779 C CA . ALA A 1 97 ? 10.755 -8.511 0.339 1.00 91.94 97 ALA A CA 1
ATOM 780 C C . ALA A 1 97 ? 11.829 -8.039 -0.655 1.00 91.94 97 ALA A C 1
ATOM 782 O O . ALA A 1 97 ? 12.609 -7.143 -0.332 1.00 91.94 97 ALA A O 1
ATOM 783 N N . ALA A 1 98 ? 11.820 -8.561 -1.883 1.00 92.69 98 ALA A N 1
AT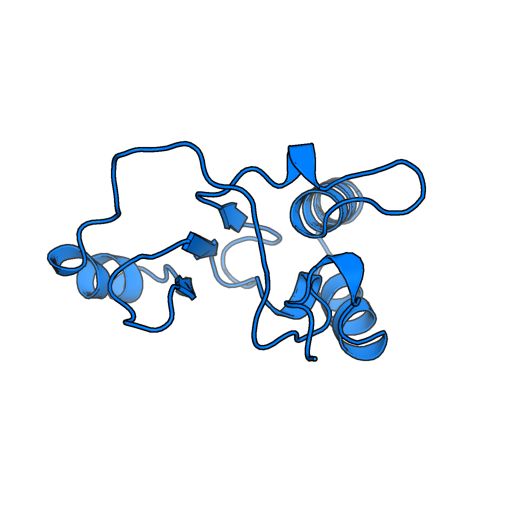OM 784 C CA . ALA A 1 98 ? 12.730 -8.139 -2.943 1.00 92.69 98 ALA A CA 1
ATOM 785 C C . ALA A 1 98 ? 12.551 -6.653 -3.291 1.00 92.69 98 ALA A C 1
ATOM 787 O O . ALA A 1 98 ? 13.535 -5.931 -3.445 1.00 92.69 98 ALA A O 1
ATOM 788 N N . ARG A 1 99 ? 11.307 -6.153 -3.342 1.00 90.81 99 ARG A N 1
ATOM 789 C CA . ARG A 1 99 ? 11.041 -4.718 -3.543 1.00 90.81 99 ARG A CA 1
ATOM 790 C C . ARG A 1 99 ? 11.623 -3.855 -2.433 1.00 90.81 99 ARG A C 1
ATOM 792 O O . ARG A 1 99 ? 12.220 -2.828 -2.735 1.00 90.81 99 ARG A O 1
ATOM 799 N N . ARG A 1 100 ? 11.497 -4.263 -1.167 1.00 90.19 100 ARG A N 1
ATOM 800 C CA . ARG A 1 100 ? 12.119 -3.545 -0.039 1.00 90.19 100 ARG A CA 1
ATOM 801 C C . ARG A 1 100 ? 13.638 -3.459 -0.177 1.00 90.19 100 ARG A C 1
ATOM 803 O O . ARG A 1 100 ? 14.194 -2.408 0.106 1.00 90.19 100 ARG A O 1
ATOM 810 N N . GLN A 1 101 ? 14.289 -4.525 -0.641 1.00 89.62 101 GLN A N 1
ATOM 811 C CA . GLN A 1 101 ? 15.743 -4.540 -0.849 1.00 89.62 101 GLN A CA 1
ATOM 812 C C . GLN A 1 101 ? 16.193 -3.617 -1.991 1.00 89.62 101 GLN A C 1
ATOM 814 O O . GLN A 1 101 ? 17.267 -3.033 -1.906 1.00 89.62 101 GLN A O 1
ATOM 819 N N . GLN A 1 102 ? 15.373 -3.452 -3.035 1.00 88.44 102 GLN A N 1
ATOM 820 C CA . GLN A 1 102 ? 15.645 -2.505 -4.128 1.00 88.44 102 GLN A CA 1
ATOM 821 C C . GLN A 1 102 ? 15.564 -1.037 -3.682 1.00 88.44 102 GLN A C 1
ATOM 823 O O . GLN A 1 102 ? 16.145 -0.169 -4.329 1.00 88.44 102 GLN A O 1
ATOM 828 N N . GLY A 1 103 ? 14.863 -0.767 -2.580 1.00 87.19 103 GLY A N 1
ATOM 829 C CA . GLY A 1 103 ? 14.696 0.565 -2.017 1.00 87.19 103 GLY A CA 1
ATOM 830 C C . GLY A 1 103 ? 13.663 1.439 -2.748 1.00 87.19 103 GLY A C 1
ATOM 831 O O . GLY A 1 103 ? 13.074 1.035 -3.759 1.00 87.19 103 GLY A O 1
ATOM 832 N N . PRO A 1 104 ? 13.393 2.645 -2.219 1.00 88.56 104 PRO A N 1
ATOM 833 C CA . PRO A 1 104 ? 12.429 3.579 -2.793 1.00 88.56 104 PRO A CA 1
ATOM 834 C C . PRO A 1 104 ? 12.849 4.093 -4.173 1.00 88.56 104 PRO A C 1
ATOM 836 O O . PRO A 1 104 ? 14.014 4.398 -4.414 1.00 88.56 104 PRO A O 1
ATOM 839 N N . ASN A 1 105 ? 11.879 4.275 -5.070 1.00 87.00 105 ASN A N 1
ATOM 840 C CA . ASN A 1 105 ? 12.111 4.900 -6.372 1.00 87.00 105 ASN A CA 1
ATOM 841 C C . ASN A 1 105 ? 11.714 6.386 -6.334 1.00 87.00 105 ASN A C 1
ATOM 843 O O . ASN A 1 105 ? 10.577 6.708 -5.980 1.00 87.00 105 ASN A O 1
ATOM 847 N N . GLN A 1 106 ? 12.623 7.273 -6.759 1.00 83.25 106 GLN A N 1
ATOM 848 C CA . GLN A 1 106 ? 12.424 8.730 -6.759 1.00 83.25 106 GLN A CA 1
ATOM 849 C C . GLN A 1 106 ? 11.178 9.189 -7.528 1.00 83.25 106 GLN A C 1
ATOM 851 O O . GLN A 1 106 ? 10.559 10.174 -7.143 1.00 83.25 106 GLN A O 1
ATOM 856 N N . HIS A 1 107 ? 10.743 8.455 -8.557 1.00 85.69 107 HIS A N 1
ATOM 857 C CA . HIS A 1 107 ? 9.525 8.763 -9.324 1.00 85.69 107 HIS A CA 1
ATOM 858 C C . HIS A 1 107 ? 8.250 8.785 -8.457 1.00 85.69 107 HIS A C 1
ATOM 860 O O . HIS A 1 107 ? 7.263 9.462 -8.770 1.00 85.69 107 HIS A O 1
ATOM 866 N N . TRP A 1 108 ? 8.255 8.057 -7.337 1.00 83.12 108 TRP A N 1
ATOM 867 C CA . TRP A 1 108 ? 7.139 8.008 -6.391 1.00 83.12 108 TRP A CA 1
ATOM 868 C C . TRP A 1 108 ? 7.334 8.897 -5.165 1.00 83.12 108 TRP A C 1
ATOM 870 O O . TRP A 1 108 ? 6.379 9.085 -4.418 1.00 83.12 108 TRP A O 1
ATOM 880 N N . MET A 1 109 ? 8.526 9.447 -4.956 1.00 84.56 109 MET A N 1
ATOM 881 C CA . MET A 1 109 ? 8.866 10.235 -3.776 1.00 84.56 109 MET A CA 1
ATOM 882 C C . MET A 1 109 ? 8.613 11.730 -4.011 1.00 84.56 109 MET A C 1
ATOM 884 O O . MET A 1 109 ? 8.588 12.180 -5.158 1.00 84.56 109 MET A O 1
ATOM 888 N N . PRO A 1 110 ? 8.401 12.520 -2.945 1.00 77.88 110 PRO A N 1
ATOM 889 C CA . PRO A 1 110 ? 8.440 13.971 -3.066 1.00 77.88 110 PRO A CA 1
ATOM 890 C C . PRO A 1 110 ? 9.832 14.430 -3.515 1.00 77.88 110 PRO A C 1
ATOM 892 O O . PRO A 1 110 ? 10.843 13.855 -3.110 1.00 77.88 110 PRO A O 1
ATOM 895 N N . PHE A 1 111 ? 9.881 15.486 -4.328 1.00 68.06 111 PHE A N 1
ATOM 896 C CA . PHE A 1 111 ? 11.137 16.166 -4.624 1.00 68.06 111 PHE A CA 1
ATOM 897 C C . PHE A 1 111 ? 11.667 16.814 -3.342 1.00 68.06 111 PHE A C 1
ATOM 899 O O . PHE A 1 111 ? 10.942 17.554 -2.676 1.00 68.06 111 PHE A O 1
ATOM 906 N N . VAL A 1 112 ? 12.920 16.521 -3.004 1.00 54.03 112 VAL A N 1
ATOM 907 C CA . VAL A 1 112 ? 13.679 17.258 -1.992 1.00 54.03 112 VAL A CA 1
ATOM 908 C C . VAL A 1 112 ? 14.530 18.262 -2.765 1.00 54.03 112 VAL A C 1
ATOM 910 O O . VAL A 1 112 ? 15.361 17.850 -3.572 1.00 54.03 112 VAL A O 1
ATOM 913 N N . ILE A 1 113 ? 14.242 19.551 -2.586 1.00 40.66 113 ILE A N 1
ATOM 914 C CA . ILE A 1 113 ? 15.089 20.671 -3.032 1.00 40.66 113 ILE A CA 1
ATOM 915 C C . ILE A 1 113 ? 16.113 20.998 -1.953 1.00 40.66 113 ILE A C 1
ATOM 917 O O . ILE A 1 113 ? 15.744 20.889 -0.761 1.00 40.66 113 ILE A O 1
#

Sequence (113 aa):
GAGLYGGASRVMERHRHRYEFNVKYKERFEAKGMVFSGQDESKERMDVIELPLSEHPFYLAVQFHPEYKSRPGLPSPPFHGFVAAASKPEKVSDFVAARRQQGPNQHWMPFVI

Radius of gyration: 14.31 Å; Cα contacts (8 Å, |Δi|>4): 160; chains: 1; bounding box: 31×39×35 Å

Foldseek 3Di:
DCLLQLNDPDFDFAADDDDFDQCVCVVVVVVVQKDQPDADPVNRGRAWIAGDCVVPLGGIDGRGDQPVLADVVRGRSNVVLVVVCVVPSVCSVVVSVVSNVVHGDPSTHDDDD

Solvent-accessible surface area (backbone atoms only — not comparable to full-atom values): 6734 Å² total; per-residue (Å²): 100,38,40,54,45,10,56,42,92,61,71,61,80,51,72,87,80,89,82,73,60,66,63,92,49,44,66,68,43,42,78,70,56,43,39,80,60,33,56,49,96,86,65,67,42,65,40,26,41,32,46,51,64,92,81,35,64,75,44,79,49,63,67,50,48,60,71,85,69,35,43,91,101,46,64,29,45,70,59,49,50,49,52,47,30,73,74,40,46,92,46,30,68,58,53,32,51,52,32,33,74,72,38,56,56,70,93,40,33,70,88,82,132

Nearest PDB structures (foldseek):
  4zdi-assembly3_C  TM=9.546E-01  e=1.222E-05  Mycobacterium tuberculosis H37Rv
  4zdi-assembly4_H  TM=9.518E-01  e=1.486E-05  Mycobacterium tuberculosis H37Rv
  4zdi-assembly5_F  TM=9.515E-01  e=1.486E-05  Mycobacterium tuberculosis H37Rv
  4zdi-assembly3_D  TM=9.510E-01  e=1.808E-05  Mycobacterium tuberculosis H37Rv
  4zdi-assembly5_G  TM=9.513E-01  e=2.198E-05  Mycobacterium tuberculosis H37Rv

Secondary structure (DSSP, 8-state):
-TTTTTT-S--------S----GGGHHHHHTTT-EEEEE-TTS-SEEEEE--TTT-SS-EEESS-GGGT-BTTB--HHHHHHHHHHH-GGGHHHHHHHHHHH---GGGSPP--

pLDDT: mean 91.2, std 8.11, range [40.66, 97.69]

Organism: Alexandrium catenella (NCBI:txid2925)

Mean predicted aligned error: 3.71 Å

InterPro domains:
  IPR004468 CTP synthase [PTHR11550] (4-89)
  IPR017926 Glutamine amidotransferase [PF00117] (4-84)
  IPR029062 Class I glutamine amidotransferase-like [G3DSA:3.40.50.880] (2-103)
  IPR029062 Class I glutamine amidotransferase-like [SSF52317] (8-88)